Protein AF-A0A382G417-F1 (afdb_monomer)

Foldseek 3Di:
DVVVVVVVVVVVVVVVVVVPDDPPDPPADVPDPDGDDDDDQDFFDDPDPVLRVQLVVCVVVVHDNVSSVVSSVVVCVPVPD

Structure (mmCIF, N/CA/C/O backbone):
data_AF-A0A382G417-F1
#
_entry.id   AF-A0A382G417-F1
#
loop_
_atom_site.group_PDB
_atom_site.id
_atom_site.type_symbol
_atom_site.label_atom_id
_atom_site.label_alt_id
_atom_site.label_comp_id
_atom_site.label_asym_id
_atom_site.label_entity_id
_atom_site.label_seq_id
_atom_site.pdbx_PDB_ins_code
_atom_site.Cartn_x
_atom_site.Cartn_y
_atom_site.Cartn_z
_atom_site.occupancy
_atom_site.B_iso_or_equiv
_atom_site.auth_seq_id
_atom_site.auth_comp_id
_atom_site.auth_asym_id
_atom_site.auth_atom_id
_atom_site.pdbx_PDB_model_num
ATOM 1 N N . MET A 1 1 ? -29.683 6.379 38.393 1.00 59.62 1 MET A N 1
ATOM 2 C CA . MET A 1 1 ? -29.217 7.690 37.877 1.00 59.62 1 MET A CA 1
ATOM 3 C C . MET A 1 1 ? -27.701 7.778 37.676 1.00 59.62 1 MET A C 1
ATOM 5 O O . MET A 1 1 ? -27.298 8.242 36.623 1.00 59.62 1 MET A O 1
ATOM 9 N N . ILE A 1 2 ? -26.859 7.270 3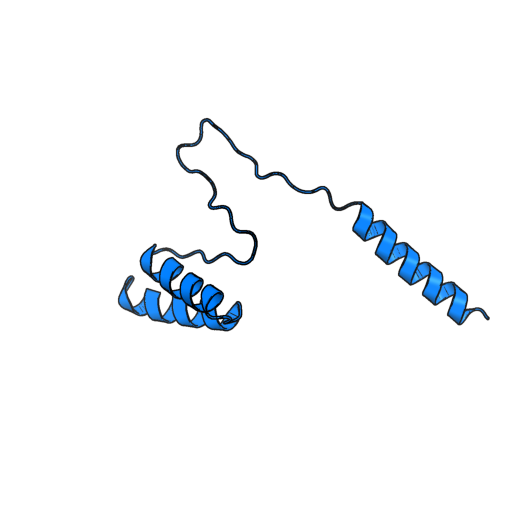8.589 1.00 67.75 2 ILE A N 1
ATOM 10 C CA . ILE A 1 2 ? -25.382 7.395 38.519 1.00 67.75 2 ILE A CA 1
ATOM 11 C C . ILE A 1 2 ? -24.743 6.784 37.252 1.00 67.75 2 ILE A C 1
ATOM 13 O O . ILE A 1 2 ? -23.910 7.427 36.622 1.00 67.75 2 ILE A O 1
ATOM 17 N N . LYS A 1 3 ? -25.176 5.594 36.806 1.00 67.56 3 LYS A N 1
ATOM 18 C CA . LYS A 1 3 ? -24.597 4.931 35.614 1.00 67.56 3 LYS A CA 1
ATOM 19 C C . LYS A 1 3 ? -24.776 5.727 34.308 1.00 67.56 3 LYS A C 1
ATOM 21 O O . LYS A 1 3 ? -23.908 5.683 33.443 1.00 67.56 3 LYS A O 1
ATOM 26 N N . LYS A 1 4 ? -25.875 6.482 34.180 1.00 67.44 4 LYS A N 1
ATOM 27 C CA . LYS A 1 4 ? -26.189 7.277 32.979 1.00 67.44 4 LYS A CA 1
ATOM 28 C C . LYS A 1 4 ? -25.271 8.503 32.863 1.00 67.44 4 LYS A C 1
ATOM 30 O O . LYS A 1 4 ? -24.833 8.834 31.769 1.00 67.44 4 LYS A O 1
ATOM 35 N N . ASN A 1 5 ? -24.902 9.093 34.002 1.00 72.12 5 ASN A N 1
ATOM 36 C CA . ASN A 1 5 ? -23.991 10.238 34.071 1.00 72.12 5 ASN A CA 1
ATOM 37 C C . ASN A 1 5 ? -22.532 9.823 33.817 1.00 72.12 5 ASN A C 1
ATOM 39 O O . ASN A 1 5 ? -21.799 10.550 33.156 1.00 72.12 5 ASN A O 1
ATOM 43 N N . VAL A 1 6 ? -22.130 8.628 34.272 1.00 82.19 6 VAL A N 1
ATOM 44 C CA . VAL A 1 6 ? -20.795 8.064 33.992 1.00 82.19 6 VAL A CA 1
ATOM 45 C C . VAL A 1 6 ? -20.626 7.756 32.502 1.00 82.19 6 VAL A C 1
ATOM 47 O O . VAL A 1 6 ? -19.616 8.125 31.914 1.00 82.19 6 VAL A O 1
ATOM 50 N N . SER A 1 7 ? -21.633 7.153 31.860 1.00 81.56 7 SER A N 1
ATOM 51 C CA . SER A 1 7 ? -21.594 6.888 30.414 1.00 81.56 7 SER A CA 1
ATOM 52 C C . SER A 1 7 ? -21.499 8.171 29.581 1.00 81.56 7 SER A C 1
ATOM 54 O O . SER A 1 7 ? -20.819 8.182 28.558 1.00 81.56 7 SER A O 1
ATOM 56 N N . LEU A 1 8 ? -22.160 9.249 30.017 1.00 84.62 8 LEU A N 1
ATOM 57 C CA . LEU A 1 8 ? -22.104 10.552 29.353 1.00 84.62 8 LEU A CA 1
ATOM 58 C C . LEU A 1 8 ? -20.708 11.184 29.469 1.00 84.62 8 LEU A C 1
ATOM 60 O O . LEU A 1 8 ? -20.197 11.726 28.495 1.00 84.62 8 LEU A O 1
ATOM 64 N N . LEU A 1 9 ? -20.074 11.063 30.640 1.00 84.50 9 LEU A N 1
ATOM 65 C CA . LEU A 1 9 ? -18.709 11.534 30.889 1.00 84.50 9 LEU A CA 1
ATOM 66 C C . LEU A 1 9 ? -17.677 10.791 30.037 1.00 84.50 9 LEU A C 1
ATOM 68 O O . LEU A 1 9 ? -16.795 11.425 29.470 1.00 84.50 9 LEU A O 1
ATOM 72 N N . VAL A 1 10 ? -17.817 9.470 29.897 1.00 86.19 10 VAL A N 1
ATOM 73 C CA . VAL A 1 10 ? -16.935 8.663 29.039 1.00 86.19 10 VAL A CA 1
ATOM 74 C C . VAL A 1 10 ? -17.098 9.051 27.569 1.00 86.19 10 VAL A C 1
ATOM 76 O O . VAL A 1 10 ? -16.102 9.278 26.889 1.00 86.19 10 VAL A O 1
ATOM 79 N N . ALA A 1 11 ? -18.333 9.200 27.084 1.00 84.94 11 ALA A N 1
ATOM 80 C CA . ALA A 1 11 ? -18.585 9.640 25.711 1.00 84.94 11 ALA A CA 1
ATOM 81 C C . ALA A 1 11 ? -18.042 11.056 25.447 1.00 84.94 11 ALA A C 1
ATOM 83 O O . ALA A 1 11 ? -17.437 11.298 24.406 1.00 84.94 11 ALA A O 1
ATOM 84 N N . LEU A 1 12 ? -18.194 11.976 26.406 1.00 85.31 12 LEU A N 1
ATOM 85 C CA . LEU A 1 12 ? -17.661 13.334 26.303 1.00 85.31 12 LEU A CA 1
ATOM 86 C C . LEU A 1 12 ? -16.127 13.342 26.284 1.00 85.31 12 LEU A C 1
ATOM 88 O O . LEU A 1 12 ? -15.528 14.073 25.499 1.00 85.31 12 LEU A O 1
ATOM 92 N N . PHE A 1 13 ? -15.493 12.498 27.101 1.00 84.25 13 PHE A N 1
ATOM 93 C CA . PHE A 1 13 ? -14.040 12.349 27.131 1.00 84.25 13 PHE A CA 1
ATOM 94 C C . PHE A 1 13 ? -13.503 11.795 25.807 1.00 84.25 13 PHE A C 1
ATOM 96 O O . PHE A 1 13 ? -12.510 12.296 25.287 1.00 84.25 13 PHE A O 1
ATOM 103 N N . ILE A 1 14 ? -14.185 10.813 25.213 1.00 82.88 14 ILE A N 1
ATOM 104 C CA . ILE A 1 14 ? -13.826 10.271 23.895 1.00 82.88 14 ILE 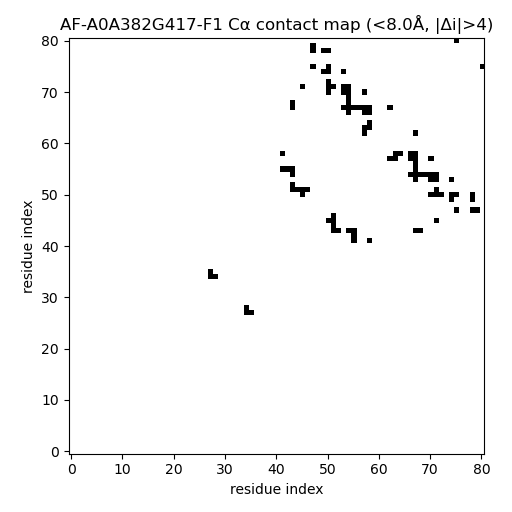A CA 1
ATOM 105 C C . ILE A 1 14 ? -13.950 11.358 22.816 1.00 82.88 14 ILE A C 1
ATOM 107 O O . ILE A 1 14 ? -13.005 11.573 22.062 1.00 82.88 14 ILE A O 1
ATOM 111 N N . SER A 1 15 ? -15.055 12.108 22.788 1.00 77.62 15 SER A N 1
ATOM 112 C CA . SER A 1 15 ? -15.263 13.195 21.820 1.00 77.62 15 SER A CA 1
ATOM 113 C C . SER A 1 15 ? -14.247 14.337 21.954 1.00 77.62 15 SER A C 1
ATOM 115 O O . SER A 1 15 ? -13.822 14.898 20.946 1.00 77.62 15 SER A O 1
ATOM 117 N N . LEU A 1 16 ? -13.811 14.658 23.177 1.00 79.50 16 LEU A N 1
ATOM 118 C CA . LEU A 1 16 ? -12.762 15.656 23.425 1.00 79.50 16 LEU A CA 1
ATOM 119 C 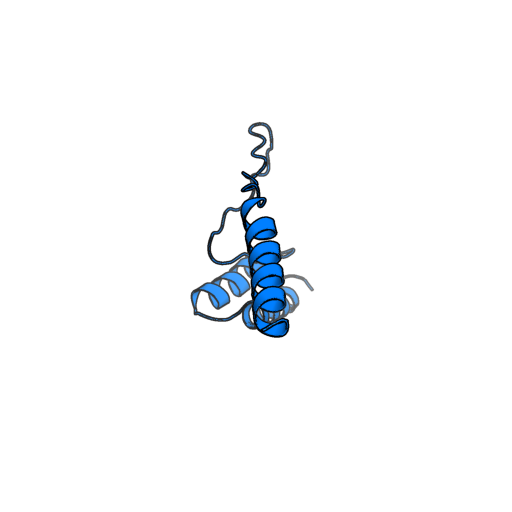C . LEU A 1 16 ? -11.405 15.235 22.842 1.00 79.50 16 LEU A C 1
ATOM 121 O O . LEU A 1 16 ? -10.678 16.080 22.327 1.00 79.50 16 LEU A O 1
ATOM 125 N N . ASN A 1 17 ? -11.078 13.941 22.874 1.00 76.44 17 ASN A N 1
ATOM 126 C CA . ASN A 1 17 ? -9.833 13.432 22.293 1.00 76.44 17 ASN A CA 1
ATOM 127 C C . ASN A 1 17 ? -9.851 13.438 20.753 1.00 76.44 17 ASN A C 1
ATOM 129 O O . ASN A 1 17 ? -8.800 13.577 20.133 1.00 76.44 17 ASN A O 1
ATOM 133 N N . VAL A 1 18 ? -11.029 13.343 20.125 1.00 73.12 18 VAL A N 1
ATOM 134 C CA . VAL A 1 18 ? -11.170 13.401 18.657 1.00 73.12 18 VAL A CA 1
ATOM 135 C C . VAL A 1 18 ? -10.932 14.816 18.120 1.00 73.12 18 VAL A C 1
ATOM 137 O O . VAL A 1 18 ? -10.320 14.978 17.068 1.00 73.12 18 VAL A O 1
ATOM 140 N N . LEU A 1 19 ? -11.339 15.853 18.860 1.00 66.88 19 LEU A N 1
ATOM 141 C CA . LEU A 1 19 ? -11.223 17.251 18.423 1.00 66.88 19 LEU A CA 1
ATOM 142 C C . LEU A 1 19 ? -9.769 17.765 18.347 1.00 66.88 19 LEU A C 1
ATOM 144 O O . LEU A 1 19 ? -9.514 18.796 17.730 1.00 66.88 19 LEU A O 1
ATOM 148 N N . GLY A 1 20 ? -8.819 17.060 18.971 1.00 62.94 20 GLY A N 1
ATOM 149 C CA . GLY A 1 20 ? -7.398 17.416 18.999 1.00 62.94 20 GLY A CA 1
ATOM 150 C C . GLY A 1 20 ? -6.555 16.823 17.866 1.00 62.94 20 GLY A C 1
ATOM 151 O O . GLY A 1 20 ? -5.344 17.054 17.839 1.00 62.94 20 GLY A O 1
ATOM 152 N N . GLN A 1 21 ? -7.141 16.051 16.942 1.00 66.00 21 GLN A N 1
ATOM 153 C CA . GLN A 1 21 ? -6.389 15.502 15.813 1.00 66.00 21 GLN A CA 1
ATOM 154 C C . GLN A 1 21 ? -6.070 16.603 14.795 1.00 66.00 21 GLN A C 1
ATOM 156 O O . GLN A 1 21 ? -6.866 16.941 13.925 1.00 66.00 21 GLN A O 1
ATOM 161 N N . LYS A 1 22 ? -4.871 17.175 14.923 1.00 62.41 22 LYS A N 1
ATOM 162 C CA . LYS A 1 22 ? -4.276 18.071 13.933 1.00 62.41 22 LYS A CA 1
ATOM 163 C C . LYS A 1 22 ? -4.086 17.293 12.630 1.00 62.41 22 LYS A C 1
ATOM 165 O O . LYS A 1 22 ? -3.284 16.362 12.603 1.00 62.41 22 LYS A O 1
ATOM 170 N N . GLU A 1 23 ? -4.790 17.680 11.566 1.00 66.94 23 GLU A N 1
ATOM 171 C CA . GLU A 1 23 ? -4.514 17.181 10.216 1.00 66.94 23 GLU A CA 1
ATOM 172 C C . GLU A 1 23 ? -3.038 17.441 9.897 1.00 66.94 23 GLU A C 1
ATOM 174 O O . GLU A 1 23 ? -2.589 18.584 9.768 1.00 66.94 23 GLU A O 1
ATOM 179 N N . SER A 1 24 ? -2.245 16.371 9.846 1.00 67.31 24 SER A N 1
ATOM 180 C CA . SER A 1 24 ? -0.842 16.464 9.478 1.00 67.31 24 SER A CA 1
ATOM 181 C C . SER A 1 24 ? -0.776 16.645 7.969 1.00 67.31 24 SER A C 1
ATOM 183 O O . SER A 1 24 ? -0.835 15.672 7.217 1.00 67.31 24 SER A O 1
ATOM 185 N N . VAL A 1 25 ? -0.676 17.898 7.525 1.00 68.25 25 VAL A N 1
ATOM 186 C CA . VAL A 1 25 ? -0.284 18.203 6.147 1.00 68.25 25 VAL A CA 1
ATOM 187 C C . VAL A 1 25 ? 1.038 17.469 5.895 1.00 68.25 25 VAL A C 1
ATOM 189 O O . VAL A 1 25 ? 1.935 17.570 6.742 1.00 68.25 25 VAL A O 1
ATOM 192 N N . PRO A 1 26 ? 1.172 16.690 4.805 1.00 69.31 26 PRO A N 1
ATOM 193 C CA . PRO A 1 26 ? 2.432 16.027 4.507 1.00 69.31 26 PRO A CA 1
ATOM 194 C C . PRO A 1 26 ? 3.548 17.072 4.499 1.00 69.31 26 PRO A C 1
ATOM 196 O O . PRO A 1 26 ? 3.369 18.179 3.988 1.00 69.31 26 PRO A O 1
ATOM 199 N N . LEU A 1 27 ? 4.685 16.742 5.113 1.00 71.06 27 LEU A N 1
ATOM 200 C CA . LEU A 1 27 ? 5.872 17.589 5.069 1.00 71.06 27 LEU A CA 1
ATOM 201 C C . LEU A 1 27 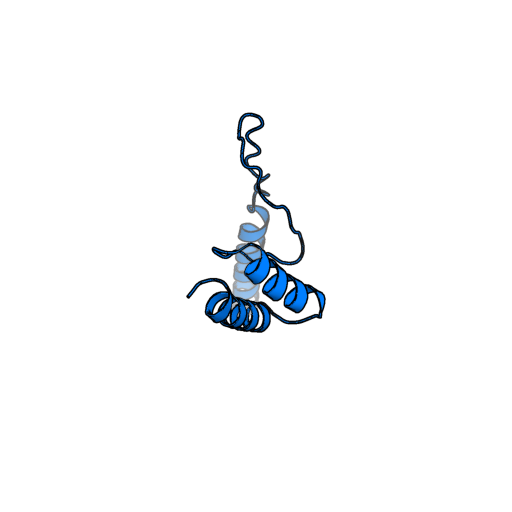? 6.394 17.577 3.625 1.00 71.06 27 LEU A C 1
ATOM 203 O O . LEU A 1 27 ? 7.193 16.722 3.253 1.00 71.06 27 LEU A O 1
ATOM 207 N N . ILE A 1 28 ? 5.866 18.477 2.792 1.00 72.31 28 ILE A N 1
ATOM 208 C CA . ILE A 1 28 ? 6.301 18.656 1.408 1.00 72.31 28 ILE A CA 1
ATOM 209 C C . ILE A 1 28 ? 7.562 19.514 1.434 1.00 72.31 28 ILE A C 1
ATOM 211 O O . ILE A 1 28 ? 7.502 20.742 1.481 1.00 72.31 28 ILE A O 1
ATOM 215 N N . ASP A 1 29 ? 8.712 18.846 1.445 1.00 82.12 29 ASP A N 1
ATOM 216 C CA . ASP A 1 29 ? 9.991 19.490 1.179 1.00 82.12 29 ASP A CA 1
ATOM 217 C C . ASP A 1 29 ? 10.156 19.666 -0.335 1.00 82.12 29 ASP A C 1
ATOM 219 O O . ASP A 1 29 ? 10.449 18.713 -1.057 1.00 82.12 29 ASP A O 1
ATOM 223 N N . TYR A 1 30 ? 9.961 20.895 -0.814 1.00 79.75 30 TYR A N 1
ATOM 224 C CA . TYR A 1 30 ? 10.095 21.247 -2.231 1.00 79.75 30 TYR A CA 1
ATOM 225 C C . TYR A 1 30 ? 11.524 21.095 -2.775 1.00 79.75 30 TYR A C 1
ATOM 227 O O . TYR A 1 30 ? 11.709 21.125 -3.990 1.00 79.75 30 TYR A O 1
ATOM 235 N N . ASN A 1 31 ? 12.529 20.927 -1.909 1.00 86.94 31 ASN A N 1
ATOM 236 C CA . ASN A 1 31 ? 13.907 20.654 -2.315 1.00 86.94 31 ASN A CA 1
ATOM 237 C C . ASN A 1 31 ? 14.228 19.148 -2.375 1.00 86.94 31 ASN A C 1
ATOM 239 O O . ASN A 1 31 ? 15.345 18.777 -2.739 1.00 86.94 31 ASN A O 1
ATOM 243 N N . SER A 1 32 ? 13.279 18.270 -2.033 1.00 87.94 32 SER A N 1
ATOM 244 C CA . SER A 1 32 ? 13.469 16.822 -2.112 1.00 87.94 32 SER A CA 1
ATOM 245 C C . SER A 1 32 ? 13.364 16.315 -3.553 1.00 87.94 32 SER A C 1
ATOM 247 O O . SER A 1 32 ? 12.434 16.642 -4.287 1.00 87.94 32 SER A O 1
ATOM 249 N N . ILE A 1 33 ? 14.277 15.425 -3.952 1.00 87.38 33 ILE A N 1
ATOM 250 C CA . ILE A 1 33 ? 14.184 14.699 -5.233 1.00 87.38 33 ILE A CA 1
ATOM 251 C C . ILE A 1 33 ? 13.143 13.566 -5.200 1.00 87.38 33 ILE A C 1
ATOM 253 O O . ILE A 1 33 ? 12.739 13.065 -6.249 1.00 87.38 33 ILE A O 1
ATOM 257 N N . TYR A 1 34 ? 12.689 13.173 -4.006 1.00 85.06 34 TYR A N 1
ATOM 258 C CA . TYR A 1 34 ? 11.646 12.171 -3.803 1.00 85.06 34 TYR A CA 1
ATOM 259 C C . TYR A 1 34 ? 10.426 12.821 -3.160 1.00 85.06 34 TYR A C 1
ATOM 261 O O . TYR A 1 34 ? 10.494 13.341 -2.046 1.00 85.06 34 TYR A O 1
ATOM 269 N N . HIS A 1 35 ? 9.304 12.766 -3.865 1.00 85.94 35 HIS A N 1
ATOM 270 C CA . HIS A 1 35 ? 8.035 13.295 -3.388 1.00 85.94 35 HIS A CA 1
ATOM 271 C C . HIS A 1 35 ? 7.198 12.148 -2.810 1.00 85.94 35 HIS A C 1
ATOM 273 O O . HIS A 1 35 ? 7.282 11.026 -3.318 1.00 85.94 35 HIS A O 1
ATOM 279 N N . PRO A 1 36 ? 6.407 12.386 -1.750 1.00 87.25 36 PRO A N 1
ATOM 280 C CA . PRO A 1 36 ? 5.508 11.366 -1.236 1.00 87.25 36 PRO A CA 1
ATOM 281 C C . PRO A 1 36 ? 4.424 11.044 -2.267 1.00 87.25 36 PRO A C 1
ATOM 283 O O . PRO A 1 36 ? 3.861 11.940 -2.895 1.00 87.25 36 PRO A O 1
ATOM 286 N N . GLU A 1 37 ? 4.089 9.763 -2.389 1.00 89.12 37 GLU A N 1
ATOM 287 C CA . GLU A 1 37 ? 2.890 9.339 -3.108 1.00 89.12 37 GLU A CA 1
ATOM 288 C C . GLU A 1 37 ? 1.660 9.649 -2.249 1.00 89.12 37 GLU A C 1
ATOM 290 O O . GLU A 1 37 ? 1.603 9.288 -1.070 1.00 89.12 37 GLU A O 1
ATOM 295 N N . ILE A 1 38 ? 0.673 10.335 -2.828 1.00 87.81 38 ILE A N 1
ATOM 296 C CA . ILE A 1 38 ? -0.525 10.781 -2.109 1.00 87.81 38 ILE A CA 1
ATOM 297 C C . ILE A 1 38 ? -1.717 9.919 -2.529 1.00 87.81 38 ILE A C 1
ATOM 299 O O . ILE A 1 38 ? -2.081 9.867 -3.701 1.00 87.81 38 ILE A O 1
ATOM 303 N N . GLY A 1 39 ? -2.361 9.277 -1.553 1.00 87.88 39 GLY A N 1
ATOM 304 C CA . GLY A 1 39 ? -3.583 8.494 -1.739 1.00 87.88 39 GLY A CA 1
ATOM 305 C C . GLY A 1 39 ? -4.587 8.773 -0.622 1.00 87.88 39 GLY A C 1
ATOM 306 O O . GLY A 1 39 ? -4.191 9.018 0.514 1.00 87.88 39 GLY A O 1
ATOM 307 N N . LYS A 1 40 ? -5.886 8.760 -0.948 1.00 89.00 40 LYS A N 1
ATOM 308 C CA . LYS A 1 40 ? -6.972 9.008 0.023 1.00 89.00 40 LYS A CA 1
ATOM 309 C C . LYS A 1 40 ? -7.617 7.732 0.564 1.00 89.00 40 LYS A C 1
ATOM 311 O O . LYS A 1 40 ? -8.074 7.722 1.697 1.00 89.00 40 LYS A O 1
ATOM 316 N N . GLU A 1 41 ? -7.669 6.683 -0.252 1.00 90.50 41 GLU A N 1
ATOM 317 C CA . GLU A 1 41 ? -8.475 5.484 0.034 1.00 90.50 41 GLU A CA 1
ATOM 318 C C . GLU A 1 41 ? -7.626 4.266 0.415 1.00 90.50 41 GLU A C 1
ATOM 320 O O . GLU A 1 41 ? -8.095 3.364 1.102 1.00 90.50 41 GLU A O 1
ATOM 325 N N . GLY A 1 42 ? -6.359 4.243 0.002 1.00 92.81 42 GLY A N 1
ATOM 326 C CA . GLY A 1 42 ? -5.440 3.153 0.294 1.00 92.81 42 GLY A CA 1
ATOM 327 C C . GLY A 1 42 ? -4.052 3.404 -0.282 1.00 92.81 42 GLY A C 1
ATOM 328 O O . GLY A 1 42 ? -3.882 4.190 -1.215 1.00 92.81 42 GLY A O 1
ATOM 329 N N . MET A 1 43 ? -3.057 2.733 0.293 1.00 97.31 43 MET A N 1
ATOM 330 C CA . MET A 1 43 ? -1.652 2.826 -0.097 1.00 97.31 43 MET A CA 1
ATOM 331 C C . MET A 1 43 ? -1.018 1.438 -0.020 1.00 97.31 43 MET A C 1
ATOM 333 O O . MET A 1 43 ? -1.257 0.699 0.934 1.00 97.31 43 MET A O 1
ATOM 337 N N . VAL A 1 44 ? -0.186 1.099 -1.005 1.00 98.00 44 VAL A N 1
ATOM 338 C CA . VAL A 1 44 ? 0.616 -0.131 -1.009 1.00 98.00 44 VAL A CA 1
ATOM 339 C C . VAL A 1 44 ? 2.060 0.234 -1.315 1.00 98.00 44 VAL A C 1
ATOM 341 O O . VAL A 1 44 ? 2.344 0.884 -2.319 1.00 98.00 44 VAL A O 1
ATOM 344 N N . VAL A 1 45 ? 2.979 -0.206 -0.457 1.00 97.75 45 VAL A N 1
ATOM 345 C CA . VAL A 1 45 ? 4.416 0.065 -0.576 1.00 97.75 45 VAL A CA 1
ATOM 346 C C . VAL A 1 45 ? 5.173 -1.256 -0.557 1.00 97.75 45 VAL A C 1
ATOM 348 O O . VAL A 1 45 ? 4.905 -2.127 0.266 1.00 97.75 45 VAL A O 1
ATOM 351 N N . SER A 1 46 ? 6.126 -1.411 -1.471 1.00 97.94 46 SER A N 1
ATOM 352 C CA . SER A 1 46 ? 6.988 -2.586 -1.562 1.00 97.94 46 SER A CA 1
ATOM 353 C C . SER A 1 46 ? 8.311 -2.235 -2.244 1.00 97.94 46 SER A C 1
ATOM 355 O O . SER A 1 46 ? 8.445 -1.169 -2.848 1.00 97.94 46 SER A O 1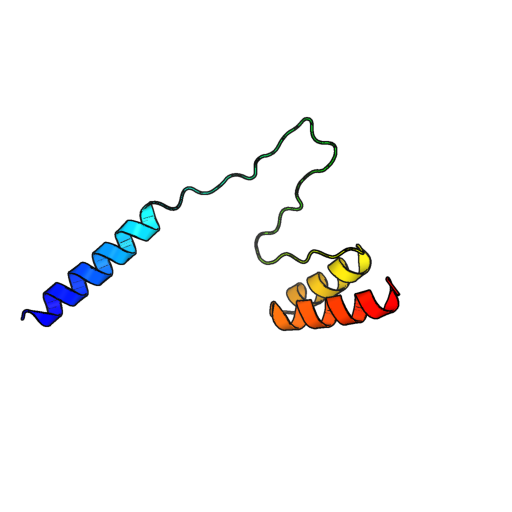
ATOM 357 N N . GLN A 1 47 ? 9.277 -3.156 -2.194 1.00 97.19 47 GLN A N 1
ATOM 358 C CA . GLN A 1 47 ? 10.595 -2.985 -2.819 1.00 97.19 47 GLN A CA 1
ATOM 359 C C . GLN A 1 47 ? 10.553 -2.947 -4.357 1.00 97.19 47 GLN A C 1
ATOM 361 O O . GLN A 1 47 ? 11.517 -2.521 -4.993 1.00 97.19 47 GLN A O 1
ATOM 366 N N . ARG A 1 48 ? 9.451 -3.382 -4.986 1.00 98.06 48 ARG A N 1
ATOM 367 C CA . ARG A 1 48 ? 9.319 -3.402 -6.445 1.00 98.06 48 ARG A CA 1
ATOM 368 C C . ARG A 1 48 ? 8.031 -2.723 -6.887 1.00 98.06 48 ARG A C 1
ATOM 370 O O . ARG A 1 48 ? 6.943 -3.170 -6.549 1.00 98.06 48 ARG A O 1
ATOM 377 N N . ARG A 1 49 ? 8.151 -1.709 -7.754 1.00 97.38 49 ARG A N 1
ATOM 378 C CA . ARG A 1 49 ? 7.008 -0.945 -8.294 1.00 97.38 49 ARG A CA 1
ATOM 379 C C . ARG A 1 49 ? 5.866 -1.836 -8.796 1.00 97.38 49 ARG A C 1
ATOM 381 O O . ARG A 1 49 ? 4.715 -1.567 -8.481 1.00 97.38 49 ARG A O 1
ATOM 388 N N . VAL A 1 50 ? 6.177 -2.899 -9.544 1.00 98.31 50 VAL A N 1
ATOM 389 C CA . VAL A 1 50 ? 5.151 -3.808 -10.087 1.00 98.31 50 VAL A CA 1
ATOM 390 C C . VAL A 1 50 ? 4.404 -4.577 -8.994 1.00 98.31 50 VAL A C 1
ATOM 392 O O . VAL A 1 50 ? 3.203 -4.775 -9.119 1.00 98.31 50 VAL A O 1
ATOM 395 N N . ALA A 1 51 ? 5.064 -4.945 -7.892 1.00 98.75 51 ALA A N 1
ATOM 396 C CA . ALA A 1 51 ? 4.391 -5.610 -6.781 1.00 98.75 51 ALA A CA 1
ATOM 397 C C . ALA A 1 51 ? 3.473 -4.640 -6.024 1.00 98.75 51 ALA A C 1
ATOM 399 O O . ALA A 1 51 ? 2.328 -4.988 -5.740 1.00 98.75 51 ALA A O 1
ATOM 400 N N . SER A 1 52 ? 3.920 -3.397 -5.793 1.00 98.44 52 SER A N 1
ATOM 401 C CA . SER A 1 52 ? 3.050 -2.343 -5.247 1.00 98.44 52 SER A CA 1
ATOM 402 C C . SER A 1 52 ? 1.838 -2.090 -6.147 1.00 98.44 52 SER A C 1
ATOM 404 O O . SER A 1 52 ? 0.724 -1.934 -5.650 1.00 98.44 52 SER A O 1
ATOM 406 N N . GLN A 1 53 ? 2.038 -2.094 -7.471 1.00 98.38 53 GLN A N 1
ATOM 407 C CA . GLN A 1 53 ? 0.959 -1.927 -8.442 1.00 98.38 53 GLN A CA 1
ATOM 408 C C . GLN A 1 53 ? -0.073 -3.054 -8.319 1.00 98.38 53 GLN A C 1
ATOM 410 O O . GLN A 1 53 ? -1.256 -2.754 -8.182 1.00 98.38 53 GLN A O 1
ATOM 415 N N . VAL A 1 54 ? 0.366 -4.318 -8.275 1.00 98.69 54 VAL A N 1
ATOM 416 C CA . VAL A 1 54 ? -0.522 -5.482 -8.102 1.00 98.69 54 VAL A CA 1
ATOM 417 C C . VAL A 1 54 ? -1.360 -5.358 -6.828 1.00 98.69 54 VAL A C 1
ATOM 419 O O . VAL A 1 54 ? -2.581 -5.494 -6.894 1.00 98.69 54 VAL A O 1
ATOM 422 N N . GLY A 1 55 ? -0.747 -5.039 -5.684 1.00 98.62 55 GLY A N 1
ATOM 423 C CA . GLY A 1 55 ? -1.495 -4.822 -4.443 1.00 98.62 55 GLY A CA 1
ATOM 424 C C . GLY A 1 55 ? -2.482 -3.658 -4.541 1.00 98.62 55 GLY A C 1
ATOM 425 O O . GLY A 1 55 ? -3.631 -3.780 -4.119 1.00 98.62 55 GLY A O 1
ATOM 426 N N . SER A 1 56 ? -2.070 -2.539 -5.145 1.00 98.38 56 SER A N 1
ATOM 427 C CA . SER A 1 56 ? -2.948 -1.378 -5.330 1.00 98.38 56 SER A CA 1
ATOM 428 C C . SER A 1 56 ? -4.137 -1.681 -6.251 1.00 98.38 56 SER A C 1
ATOM 430 O O . SER A 1 56 ? -5.233 -1.177 -6.021 1.00 98.38 56 SER A O 1
ATOM 432 N N . ASP A 1 57 ? -3.963 -2.547 -7.253 1.00 98.50 57 ASP A N 1
ATOM 433 C CA . ASP A 1 57 ? -5.043 -2.976 -8.142 1.00 98.50 57 ASP A CA 1
ATOM 434 C C . ASP A 1 57 ? -6.051 -3.875 -7.424 1.00 98.50 57 ASP A C 1
ATOM 436 O O . ASP A 1 57 ? -7.241 -3.811 -7.730 1.00 98.50 57 ASP A O 1
ATOM 440 N N . ILE A 1 58 ? -5.615 -4.671 -6.443 1.00 98.69 58 ILE A N 1
ATOM 441 C CA . ILE A 1 58 ? -6.528 -5.432 -5.581 1.00 98.69 58 ILE A CA 1
ATOM 442 C C . ILE A 1 58 ? -7.367 -4.499 -4.705 1.00 98.69 58 ILE A C 1
ATOM 444 O O . ILE A 1 58 ? -8.582 -4.684 -4.644 1.00 98.69 58 ILE A O 1
ATOM 448 N N . LEU A 1 59 ? -6.769 -3.454 -4.119 1.00 98.38 59 LEU A N 1
ATOM 449 C CA . LEU A 1 59 ? -7.538 -2.427 -3.401 1.00 98.38 59 LEU A CA 1
ATOM 450 C C . LEU A 1 59 ? -8.569 -1.755 -4.320 1.00 98.38 59 LEU A C 1
ATOM 452 O O . LEU A 1 59 ? -9.741 -1.659 -3.965 1.00 98.38 59 LEU A O 1
ATOM 456 N N . ARG A 1 60 ? -8.173 -1.367 -5.543 1.00 97.94 60 ARG A N 1
ATOM 457 C CA . ARG A 1 60 ? -9.090 -0.769 -6.538 1.00 97.94 60 ARG A CA 1
ATOM 458 C C . ARG A 1 60 ? -10.246 -1.691 -6.930 1.00 97.94 60 ARG A C 1
ATOM 460 O O . ARG A 1 60 ? -11.298 -1.205 -7.329 1.00 97.94 60 ARG A O 1
ATOM 467 N N . ARG A 1 61 ? -10.065 -3.010 -6.835 1.00 98.25 61 ARG A N 1
ATOM 468 C CA . ARG A 1 61 ? -11.102 -4.019 -7.113 1.00 98.25 61 ARG A CA 1
ATOM 469 C C . ARG A 1 61 ? -12.012 -4.300 -5.912 1.00 98.25 61 ARG A C 1
ATOM 471 O O . ARG A 1 61 ? -12.849 -5.191 -5.997 1.00 98.25 61 ARG A O 1
ATOM 478 N N . GLY A 1 62 ? -11.863 -3.554 -4.816 1.00 97.81 62 GLY A N 1
ATOM 479 C CA . GLY A 1 62 ? -12.655 -3.719 -3.598 1.00 97.81 62 GLY A CA 1
ATOM 480 C C . GLY A 1 62 ? -12.090 -4.747 -2.616 1.00 97.81 62 GLY A C 1
ATOM 481 O O . GLY A 1 62 ? -12.775 -5.098 -1.658 1.00 97.81 62 GLY A O 1
ATOM 482 N N . GLY A 1 63 ? -10.863 -5.232 -2.835 1.00 98.31 63 GLY A N 1
ATOM 483 C CA . GLY A 1 63 ? -10.143 -6.030 -1.845 1.00 98.31 63 GLY A CA 1
ATOM 484 C C . GLY A 1 63 ? -9.740 -5.185 -0.636 1.00 98.31 63 GLY A C 1
ATOM 485 O O . GLY A 1 63 ? -9.555 -3.970 -0.734 1.00 98.31 63 GLY A O 1
ATOM 486 N N . ASN A 1 64 ? -9.591 -5.825 0.518 1.00 98.31 64 ASN A N 1
ATOM 487 C CA . ASN A 1 64 ? -9.135 -5.162 1.735 1.00 98.31 64 ASN A CA 1
ATOM 488 C C . ASN A 1 64 ? -7.592 -5.132 1.827 1.00 98.31 64 ASN A C 1
ATOM 490 O O . ASN A 1 64 ? -6.872 -5.611 0.947 1.00 98.31 64 ASN A O 1
ATOM 494 N N . ALA A 1 65 ? -7.069 -4.575 2.923 1.00 98.50 65 ALA A N 1
ATOM 495 C CA . ALA A 1 65 ? -5.626 -4.482 3.156 1.00 98.50 65 ALA A CA 1
ATOM 496 C C . ALA A 1 65 ? -4.917 -5.852 3.206 1.00 98.50 65 ALA A C 1
ATOM 498 O O . ALA A 1 65 ? -3.770 -5.961 2.778 1.00 98.50 65 ALA A O 1
ATOM 499 N N . VAL A 1 66 ? -5.590 -6.898 3.698 1.00 98.62 66 VAL A N 1
ATOM 500 C CA . VAL A 1 66 ? -5.059 -8.268 3.736 1.00 98.62 66 VAL A CA 1
ATOM 501 C C . VAL A 1 66 ? -4.986 -8.847 2.324 1.00 98.62 66 VAL A C 1
ATOM 503 O O . V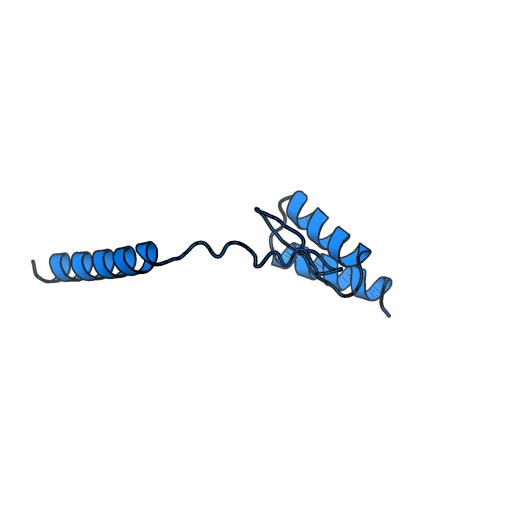AL A 1 66 ? -3.936 -9.362 1.945 1.00 98.62 66 VAL A O 1
ATOM 506 N N . ASP A 1 67 ? -6.040 -8.698 1.518 1.00 98.75 67 ASP A N 1
ATOM 507 C CA . ASP A 1 67 ? -6.056 -9.164 0.122 1.00 98.75 67 ASP A CA 1
ATOM 508 C C . ASP A 1 67 ? -4.920 -8.515 -0.685 1.00 98.75 67 ASP A C 1
ATOM 510 O O . ASP A 1 67 ? -4.169 -9.186 -1.400 1.00 98.75 67 ASP A O 1
ATOM 514 N N . ALA A 1 68 ? -4.745 -7.201 -0.520 1.00 98.75 68 ALA A N 1
ATOM 515 C CA . ALA A 1 68 ? -3.677 -6.445 -1.163 1.00 98.75 68 ALA A CA 1
ATOM 516 C C . ALA A 1 68 ? -2.281 -6.878 -0.690 1.00 98.75 68 ALA A C 1
ATOM 518 O O . ALA A 1 68 ? -1.362 -6.974 -1.510 1.00 98.75 68 ALA A O 1
ATOM 519 N N . ALA A 1 69 ? -2.106 -7.173 0.602 1.00 98.69 69 A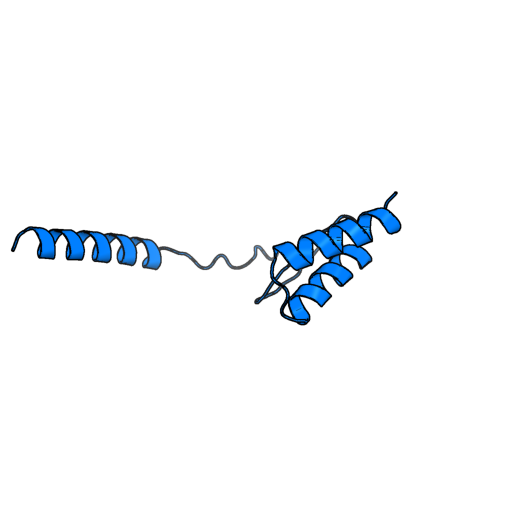LA A N 1
ATOM 520 C CA . ALA A 1 69 ? -0.841 -7.659 1.147 1.00 98.69 69 ALA A CA 1
ATOM 521 C C . ALA A 1 69 ? -0.469 -9.039 0.585 1.00 98.69 69 ALA A C 1
ATOM 523 O O . ALA A 1 69 ? 0.667 -9.225 0.144 1.00 98.69 69 ALA A O 1
ATOM 524 N N . VAL A 1 70 ? -1.419 -9.981 0.525 1.00 98.69 70 VAL A N 1
ATOM 525 C CA . VAL A 1 70 ? -1.182 -11.318 -0.047 1.00 98.69 70 VAL A CA 1
ATOM 526 C C . VAL A 1 70 ? -0.823 -11.216 -1.529 1.00 98.69 70 VAL A C 1
ATOM 528 O O . VAL A 1 70 ? 0.163 -11.809 -1.961 1.00 98.69 70 VAL A O 1
ATOM 531 N N . ALA A 1 71 ? -1.554 -10.415 -2.307 1.00 98.75 71 ALA A N 1
ATOM 532 C CA . ALA A 1 71 ? -1.252 -10.218 -3.723 1.00 98.75 71 ALA A CA 1
ATOM 533 C C . ALA A 1 71 ? 0.121 -9.563 -3.951 1.00 98.75 71 ALA A C 1
ATOM 535 O O . ALA A 1 71 ? 0.867 -9.978 -4.839 1.00 98.75 71 ALA A O 1
ATOM 536 N N . THR A 1 72 ? 0.487 -8.581 -3.120 1.00 98.81 72 THR A N 1
ATOM 537 C CA . THR A 1 72 ? 1.813 -7.941 -3.158 1.00 98.81 72 THR A CA 1
ATOM 538 C C . THR A 1 72 ? 2.918 -8.945 -2.840 1.00 98.81 72 THR A C 1
ATOM 540 O O . THR A 1 72 ? 3.925 -8.979 -3.544 1.00 98.81 72 THR A O 1
ATOM 543 N N . ALA A 1 73 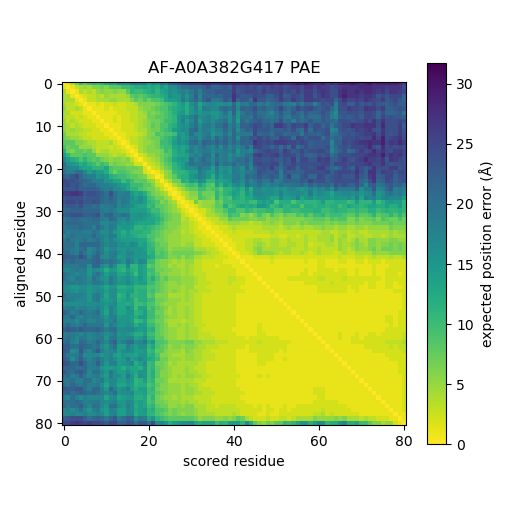? 2.735 -9.785 -1.815 1.00 98.50 73 ALA A N 1
ATOM 544 C CA . ALA A 1 73 ? 3.709 -10.801 -1.424 1.00 98.50 73 ALA A CA 1
ATOM 545 C C . ALA A 1 73 ? 3.920 -11.842 -2.534 1.00 98.50 73 ALA A C 1
ATOM 547 O O . ALA A 1 73 ? 5.061 -12.114 -2.900 1.00 98.50 73 ALA A O 1
ATOM 548 N N . LEU A 1 74 ? 2.835 -12.349 -3.131 1.00 98.44 74 LEU A N 1
ATOM 549 C CA . LEU A 1 74 ? 2.910 -13.276 -4.264 1.00 98.44 74 LEU A CA 1
ATOM 550 C C . LEU A 1 74 ? 3.616 -12.650 -5.472 1.00 98.44 74 LEU A C 1
ATOM 552 O O . LEU A 1 74 ? 4.432 -13.306 -6.114 1.00 98.44 74 LEU A O 1
ATOM 556 N N . ALA A 1 75 ? 3.346 -11.374 -5.767 1.00 98.62 75 ALA A N 1
ATOM 557 C CA . ALA A 1 75 ? 4.044 -10.660 -6.829 1.00 98.62 75 ALA A CA 1
ATOM 558 C C . ALA A 1 75 ? 5.543 -10.518 -6.521 1.00 98.62 75 ALA A C 1
ATOM 560 O O . ALA A 1 75 ? 6.363 -10.800 -7.395 1.00 98.62 75 ALA A O 1
ATOM 561 N N . LEU A 1 76 ? 5.911 -10.134 -5.290 1.00 98.56 76 LEU A N 1
ATOM 562 C CA . LEU A 1 76 ? 7.308 -10.027 -4.851 1.00 98.56 76 LEU A CA 1
ATOM 563 C C . LEU A 1 76 ? 8.066 -11.344 -5.019 1.00 98.56 76 LEU A C 1
ATOM 565 O O . LEU A 1 76 ? 9.165 -11.309 -5.557 1.00 98.56 76 LEU A O 1
ATOM 569 N N . SER A 1 77 ? 7.469 -12.487 -4.669 1.00 98.06 77 SER A N 1
ATOM 570 C CA . SER A 1 77 ? 8.099 -13.806 -4.844 1.00 98.06 77 SER A CA 1
ATOM 571 C C . SER A 1 77 ? 8.496 -14.128 -6.290 1.00 98.06 77 SER A C 1
ATOM 573 O O . SER A 1 77 ? 9.322 -15.006 -6.509 1.00 98.06 77 SER A O 1
ATOM 575 N N . VAL A 1 78 ? 7.918 -13.438 -7.278 1.00 97.62 78 VAL A N 1
ATOM 576 C CA . VAL A 1 78 ? 8.266 -13.598 -8.698 1.00 97.62 78 VAL A CA 1
ATOM 577 C C . VAL A 1 78 ? 9.250 -12.525 -9.158 1.00 97.62 78 VAL A C 1
ATOM 579 O O . VAL A 1 78 ? 10.183 -12.806 -9.905 1.00 97.62 78 VAL A O 1
ATOM 582 N N . VAL A 1 79 ? 9.025 -11.273 -8.758 1.00 97.75 79 VAL A N 1
ATOM 583 C CA . VAL A 1 79 ? 9.747 -10.114 -9.312 1.00 97.75 79 VAL A CA 1
ATOM 584 C C . VAL A 1 79 ? 10.963 -9.694 -8.484 1.00 97.75 79 VAL A C 1
ATOM 586 O O . VAL A 1 79 ? 11.680 -8.775 -8.891 1.00 97.75 79 VAL A O 1
ATOM 589 N N . LEU A 1 80 ? 11.156 -10.322 -7.323 1.00 95.88 80 LEU A N 1
ATOM 590 C CA . LEU A 1 80 ? 12.241 -10.102 -6.373 1.00 95.88 80 LEU A CA 1
ATOM 591 C C . LEU A 1 80 ? 12.628 -11.442 -5.693 1.00 95.88 80 LEU A C 1
ATOM 593 O O . LEU A 1 80 ? 12.230 -11.661 -4.548 1.00 95.88 80 LEU A O 1
ATOM 597 N N . PRO A 1 81 ? 13.334 -12.345 -6.404 1.00 79.25 81 PRO A N 1
ATOM 598 C CA . PRO A 1 81 ? 13.794 -13.625 -5.859 1.00 79.25 81 PRO A CA 1
ATOM 599 C C . PRO A 1 81 ? 14.948 -13.479 -4.858 1.00 79.25 81 PRO A C 1
ATOM 601 O O . PRO A 1 81 ? 15.772 -12.548 -5.024 1.00 79.25 81 PRO A O 1
#

Solvent-accessible surface area (backbone atoms only — not comparable to full-atom values): 5073 Å² total; per-residue (Å²): 115,69,70,62,56,50,54,51,50,52,52,50,54,55,55,57,62,60,76,66,68,72,84,77,72,76,88,77,59,88,86,51,94,72,77,84,88,86,67,92,88,66,88,56,84,61,100,40,71,69,22,21,47,49,12,42,51,34,40,76,72,72,40,50,76,65,56,14,49,54,46,21,51,60,39,32,64,69,80,58,119

pLDDT: mean 87.68, std 11.95, range [59.62, 98.81]

Radius of gyration: 20.49 Å; Cα contacts (8 Å, |Δi|>4): 52; chains: 1; bounding box: 43×35×49 Å

Sequence (81 aa):
MIKKNVSLLVALFISLNVLGQKESVPLIDYNSIYHPEIGKEGMVVSQRRVASQVGSDILRRGGNAVDAAVATALALSVVLP

InterPro domains:
  IPR029055 Nucleophile aminohydrolases, N-terminal [SSF56235] (29-81)
  IPR052896 Gamma-glutamyltransferase-like enzyme [PTHR43881] (30-81)

Nearest PDB structures (foldseek):
  5hft-assembly1_A  TM=9.886E-01  e=1.311E-02  Klebsiella pneumoniae subsp. pneumoniae MGH 78578
  5xlu-assembly1_A  TM=9.877E-01  e=9.842E-03  Bacillus licheniformis
  5y9b-assembly1_A  TM=9.847E-01  e=1.51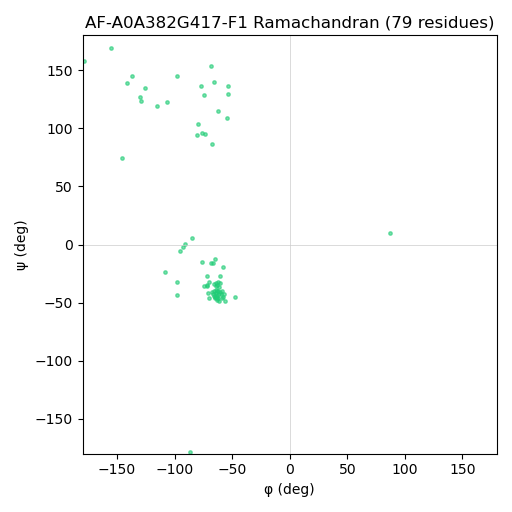4E-02  Bacillus licheniformis
  5hft-assembly2_C  TM=9.887E-01  e=2.687E-02  Klebsiella pneumoniae subsp. pneumoniae MGH 78578
  4zc6-assembly1_A  TM=9.811E-01  e=1.128E-01  Homo sapiens

Secondary structure (DSSP, 8-state):
-HHHHHHHHHHHHHHHHHTT---------TT-SSPPP--SS-----SSHHHHHHHHHHHHTT--HHHHHHHHHHHHHHH--

Mean predicted aligned error: 10.3 Å

Organism: NCBI:txid408172